Protein AF-A0A527XMI1-F1 (afdb_monomer_lite)

Sequence (77 aa):
KMNCAELNNAVGDTATDISRTAIARGKVASTSVPNWLLGGERVKTVVANRESARIERLQQQQQAIVTARKQRCPSAQ

Radius of gyration: 17.53 Å; chains: 1; bounding box: 41×20×48 Å

pLDDT: mean 92.38, std 7.95, range [46.25, 97.88]

Secondary structure (DSSP, 8-state):
---HHHHHHHHHHHHHHHHHHHHHHHHHHHPPPPTTSTTHHHHHHHHHHHHHHHHHHHHHHHHHHHHHHHHHSPP--

Structure (mmCIF, N/CA/C/O backbone):
data_AF-A0A527XMI1-F1
#
_entry.id   AF-A0A527XMI1-F1
#
loop_
_atom_site.group_PDB
_atom_site.id
_atom_site.type_symbol
_atom_site.label_atom_id
_atom_site.label_alt_id
_atom_site.label_comp_id
_atom_site.label_asym_id
_atom_site.label_entity_id
_atom_site.label_seq_id
_atom_site.pdbx_PDB_ins_code
_atom_site.Cartn_x
_atom_site.Cartn_y
_atom_site.Cartn_z
_atom_site.occupancy
_atom_site.B_iso_or_equiv
_atom_site.auth_seq_id
_atom_site.auth_comp_id
_atom_site.auth_asym_id
_atom_site.auth_atom_id
_atom_site.pdbx_PDB_model_num
ATOM 1 N N . LYS A 1 1 ? -9.324 12.229 20.059 1.00 77.62 1 LYS A N 1
ATOM 2 C CA . LYS A 1 1 ? -9.382 10.741 20.047 1.00 77.62 1 LYS A CA 1
ATOM 3 C C . LYS A 1 1 ? -10.488 10.354 19.075 1.00 77.62 1 LYS A C 1
ATOM 5 O O . LYS A 1 1 ? -11.562 10.903 19.242 1.00 77.62 1 LYS A O 1
ATOM 10 N N . MET A 1 2 ? -10.226 9.471 18.106 1.00 88.88 2 MET A N 1
ATOM 11 C CA . MET A 1 2 ? -11.265 9.023 17.168 1.00 88.88 2 MET A CA 1
ATOM 12 C C . MET A 1 2 ? -12.377 8.247 17.891 1.00 88.88 2 MET A C 1
ATOM 14 O O . MET A 1 2 ? -12.075 7.460 18.800 1.00 88.88 2 MET A O 1
ATOM 18 N N . ASN A 1 3 ? -13.623 8.476 17.483 1.00 92.88 3 ASN A N 1
ATOM 19 C CA . ASN A 1 3 ? -14.806 7.712 17.871 1.00 92.88 3 ASN A CA 1
ATOM 20 C C . ASN A 1 3 ? -14.922 6.413 17.045 1.00 92.88 3 ASN A C 1
ATOM 22 O O . ASN A 1 3 ? -14.118 6.147 16.152 1.00 92.88 3 ASN A O 1
ATOM 26 N N . CYS A 1 4 ? -15.906 5.567 17.350 1.00 93.56 4 CYS A N 1
ATOM 27 C CA . CYS A 1 4 ? -16.021 4.260 16.701 1.00 93.56 4 CYS A CA 1
ATOM 28 C C . CYS A 1 4 ? -16.434 4.296 15.231 1.00 93.56 4 CYS A C 1
ATOM 30 O O . CYS A 1 4 ? -15.962 3.461 14.461 1.00 93.56 4 CYS A O 1
ATOM 32 N N . ALA A 1 5 ? -17.261 5.259 14.825 1.00 92.94 5 ALA A N 1
ATOM 33 C CA . ALA A 1 5 ? -17.595 5.445 13.417 1.00 92.94 5 ALA A CA 1
ATOM 34 C C . ALA A 1 5 ? -16.357 5.900 12.629 1.00 92.94 5 ALA A C 1
ATOM 36 O O . ALA A 1 5 ? -16.050 5.336 11.584 1.00 92.94 5 ALA A O 1
ATOM 37 N N . GLU A 1 6 ? -15.584 6.834 13.186 1.00 94.31 6 GLU A N 1
ATOM 38 C CA . GLU A 1 6 ? -14.313 7.288 12.614 1.00 94.31 6 GLU A CA 1
ATOM 39 C C . GLU A 1 6 ? -13.294 6.148 12.517 1.00 94.31 6 GLU A C 1
ATOM 41 O O . GLU A 1 6 ? -12.645 6.002 11.488 1.00 94.31 6 GLU A O 1
ATOM 46 N N . LEU A 1 7 ? -13.179 5.295 13.543 1.00 93.94 7 LEU A N 1
ATOM 47 C CA . LEU A 1 7 ? -12.301 4.120 13.506 1.00 93.94 7 LEU A CA 1
ATOM 48 C C . LEU A 1 7 ? -12.760 3.083 12.470 1.00 93.94 7 LEU A C 1
ATOM 50 O O . LEU A 1 7 ? -11.914 2.500 11.799 1.00 93.94 7 LEU A O 1
ATOM 54 N N . ASN A 1 8 ? -14.069 2.852 12.314 1.00 92.94 8 ASN A N 1
ATOM 55 C CA . ASN A 1 8 ? -14.607 1.963 11.277 1.00 92.94 8 ASN A CA 1
ATOM 56 C C . ASN A 1 8 ? -14.299 2.493 9.869 1.00 92.94 8 ASN A C 1
ATOM 58 O O . ASN A 1 8 ? -13.808 1.737 9.032 1.00 92.94 8 ASN A O 1
ATOM 62 N N . ASN A 1 9 ? -14.538 3.785 9.629 1.00 95.62 9 ASN A N 1
ATOM 63 C CA . ASN A 1 9 ? -14.242 4.427 8.349 1.00 95.62 9 ASN A CA 1
ATOM 64 C C . ASN A 1 9 ? -12.738 4.395 8.061 1.00 95.62 9 ASN A C 1
ATOM 66 O O . ASN A 1 9 ? -12.332 3.938 7.000 1.00 95.62 9 ASN A O 1
ATOM 70 N N . ALA A 1 10 ? -11.904 4.737 9.048 1.00 95.56 10 ALA A N 1
ATOM 71 C CA . ALA A 1 10 ? -10.451 4.712 8.909 1.00 95.56 10 ALA A CA 1
ATOM 72 C C . ALA A 1 10 ? -9.905 3.314 8.572 1.00 95.56 10 ALA A C 1
ATOM 74 O O . ALA A 1 10 ? -8.921 3.203 7.838 1.00 95.56 10 ALA A O 1
ATOM 75 N N . VAL A 1 11 ? -10.535 2.239 9.073 1.00 94.94 11 VAL A N 1
ATOM 76 C CA . VAL A 1 11 ? -10.207 0.867 8.651 1.00 94.94 11 VAL A CA 1
ATOM 77 C C . VAL A 1 11 ? -10.497 0.673 7.162 1.00 94.94 11 VAL A C 1
ATOM 79 O O . VAL A 1 11 ? -9.639 0.160 6.452 1.00 94.94 11 VAL A O 1
ATOM 82 N N . GLY A 1 12 ? -11.677 1.077 6.689 1.00 94.81 12 GLY A N 1
ATOM 83 C CA . GLY A 1 12 ? -12.064 0.942 5.282 1.00 94.81 12 GLY A CA 1
ATOM 84 C C . GLY A 1 12 ? -11.209 1.788 4.335 1.00 94.81 12 GLY A C 1
ATOM 85 O O . GLY A 1 12 ? -10.750 1.289 3.306 1.00 94.81 12 GLY A O 1
ATOM 86 N N . ASP A 1 13 ? -10.938 3.038 4.707 1.00 97.12 13 ASP A N 1
ATOM 87 C CA . ASP A 1 13 ? -10.120 3.967 3.924 1.00 97.12 13 ASP A CA 1
ATOM 88 C C . ASP A 1 13 ? -8.683 3.451 3.791 1.00 97.12 13 ASP A C 1
ATOM 90 O O . ASP A 1 13 ? -8.152 3.351 2.683 1.00 97.12 13 ASP A O 1
ATOM 94 N N . THR A 1 14 ? -8.080 3.015 4.904 1.00 96.69 14 THR A N 1
ATOM 95 C CA . THR A 1 14 ? -6.715 2.466 4.891 1.00 96.69 14 THR A CA 1
ATOM 96 C C . THR A 1 14 ? -6.646 1.178 4.064 1.00 96.69 14 THR A C 1
ATOM 98 O O . THR A 1 14 ? -5.731 1.016 3.257 1.00 96.69 14 THR A O 1
ATOM 101 N N . ALA A 1 15 ? -7.632 0.283 4.181 1.00 96.00 15 ALA A N 1
ATOM 102 C CA . ALA A 1 15 ? -7.701 -0.938 3.375 1.00 96.00 15 ALA A CA 1
ATOM 103 C C . ALA A 1 15 ? -7.856 -0.641 1.871 1.00 96.00 15 ALA A C 1
ATOM 105 O O . ALA A 1 15 ? -7.252 -1.311 1.021 1.00 96.00 15 ALA A O 1
ATOM 106 N N . THR A 1 16 ? -8.628 0.392 1.534 1.00 97.69 16 THR A N 1
ATOM 107 C CA . THR A 1 16 ? -8.790 0.871 0.158 1.00 97.69 16 THR A CA 1
ATOM 108 C C . THR A 1 16 ? -7.469 1.406 -0.389 1.00 97.69 16 THR A C 1
ATOM 110 O O . THR A 1 16 ? -7.076 1.057 -1.506 1.00 97.69 16 THR A O 1
ATOM 113 N N . ASP A 1 17 ? -6.737 2.191 0.397 1.00 97.06 17 ASP A N 1
ATOM 114 C CA . ASP A 1 17 ? -5.445 2.744 -0.007 1.00 97.06 17 ASP A CA 1
ATOM 115 C C . ASP A 1 17 ? -4.355 1.675 -0.138 1.00 97.06 17 ASP A C 1
ATOM 117 O O . ASP A 1 17 ? -3.566 1.728 -1.088 1.00 97.06 17 ASP A O 1
ATOM 121 N N . ILE A 1 18 ? -4.347 0.655 0.731 1.00 96.81 18 ILE A N 1
ATOM 122 C CA . ILE A 1 18 ? -3.495 -0.535 0.566 1.00 96.81 18 ILE A CA 1
ATOM 123 C C . ILE A 1 18 ? -3.771 -1.173 -0.795 1.00 96.81 18 ILE A C 1
ATOM 125 O O . ILE A 1 18 ? -2.844 -1.405 -1.572 1.00 96.81 18 ILE A O 1
ATOM 129 N N . SER A 1 19 ? -5.044 -1.412 -1.106 1.00 97.44 19 SER A N 1
ATOM 130 C CA . SER A 1 19 ? -5.456 -2.082 -2.342 1.00 97.44 19 SER A CA 1
ATOM 131 C C . SER A 1 19 ? -5.075 -1.272 -3.583 1.00 97.44 19 SER A C 1
ATOM 133 O O . SER A 1 19 ? -4.478 -1.806 -4.518 1.00 97.44 19 SER A O 1
ATOM 135 N N . ARG A 1 20 ? -5.335 0.042 -3.584 1.00 97.88 20 ARG A N 1
ATOM 136 C CA . ARG A 1 20 ? -4.932 0.948 -4.674 1.00 97.88 20 ARG A CA 1
ATOM 137 C C . ARG A 1 20 ? -3.418 0.955 -4.876 1.00 97.88 20 ARG A C 1
ATOM 139 O O . ARG A 1 20 ? -2.956 0.884 -6.014 1.00 97.88 20 ARG A O 1
ATOM 146 N N . THR A 1 21 ? -2.653 0.997 -3.787 1.00 96.88 21 THR A N 1
ATOM 147 C CA . THR A 1 21 ? -1.183 0.990 -3.837 1.00 96.88 21 THR A CA 1
ATOM 148 C C . THR A 1 21 ? -0.655 -0.350 -4.354 1.00 96.88 21 THR A C 1
ATOM 150 O O . THR A 1 21 ? 0.230 -0.376 -5.207 1.00 96.88 21 THR A O 1
ATOM 153 N N . ALA A 1 22 ? -1.242 -1.471 -3.931 1.00 96.38 22 ALA A N 1
ATOM 154 C CA . ALA A 1 22 ? -0.904 -2.800 -4.437 1.00 96.38 22 ALA A CA 1
ATOM 155 C C . ALA A 1 22 ? -1.175 -2.937 -5.944 1.00 96.38 22 ALA A C 1
ATOM 157 O O . ALA A 1 22 ? -0.335 -3.465 -6.676 1.00 96.38 22 ALA A O 1
ATOM 158 N N . ILE A 1 23 ? -2.298 -2.398 -6.428 1.00 97.25 23 ILE A N 1
ATOM 159 C CA . ILE A 1 23 ? -2.614 -2.348 -7.862 1.00 97.25 23 ILE A CA 1
ATOM 160 C C . ILE A 1 23 ? -1.584 -1.495 -8.611 1.00 97.25 23 ILE A C 1
ATOM 162 O O . ILE A 1 23 ? -1.075 -1.924 -9.646 1.00 97.25 23 ILE A O 1
ATOM 166 N N . ALA A 1 24 ? -1.241 -0.309 -8.099 1.00 95.69 24 ALA A N 1
ATOM 167 C CA . ALA A 1 24 ? -0.233 0.557 -8.711 1.00 95.69 24 ALA A CA 1
ATOM 168 C C . ALA A 1 24 ? 1.142 -0.129 -8.781 1.00 95.69 24 ALA A C 1
ATOM 170 O O . ALA A 1 24 ? 1.770 -0.144 -9.839 1.00 95.69 24 ALA A O 1
ATOM 171 N N . ARG A 1 25 ? 1.565 -0.788 -7.697 1.00 96.12 25 ARG A N 1
ATOM 172 C CA . ARG A 1 25 ? 2.782 -1.610 -7.642 1.00 96.12 25 ARG A CA 1
ATOM 173 C C . ARG A 1 25 ? 2.769 -2.715 -8.696 1.00 96.12 25 ARG A C 1
ATOM 175 O O . ARG A 1 25 ? 3.767 -2.915 -9.385 1.00 96.12 25 ARG A O 1
ATOM 182 N N . GLY A 1 26 ? 1.644 -3.418 -8.835 1.00 94.50 26 GLY A N 1
ATOM 183 C CA . GLY A 1 26 ? 1.452 -4.448 -9.857 1.00 94.50 26 GLY A CA 1
ATOM 184 C C . GLY A 1 26 ? 1.593 -3.893 -11.274 1.00 94.50 26 GLY A C 1
ATOM 185 O O . GLY A 1 26 ? 2.333 -4.458 -12.077 1.00 94.50 26 GLY A O 1
ATOM 186 N N . LYS A 1 27 ? 0.973 -2.738 -11.551 1.00 95.81 27 LYS A N 1
ATOM 187 C CA . LYS A 1 27 ? 1.105 -2.039 -12.839 1.00 95.81 27 LYS A CA 1
ATOM 188 C C . LYS A 1 27 ? 2.561 -1.700 -13.143 1.00 95.81 27 LYS A C 1
ATOM 190 O O . LYS A 1 27 ? 3.039 -2.069 -14.209 1.00 95.81 27 LYS A O 1
ATOM 195 N N . VAL A 1 28 ? 3.279 -1.090 -12.195 1.00 93.50 28 VAL A N 1
ATOM 196 C CA . VAL A 1 28 ? 4.706 -0.753 -12.353 1.00 93.50 28 VAL A CA 1
ATOM 197 C C . VAL A 1 28 ? 5.532 -1.993 -12.680 1.00 93.50 28 VAL A C 1
ATOM 199 O O . VAL A 1 28 ? 6.317 -1.959 -13.619 1.00 93.50 28 VAL A O 1
ATOM 202 N N . ALA A 1 29 ? 5.343 -3.094 -11.950 1.00 91.75 29 ALA A N 1
ATOM 203 C CA . ALA A 1 29 ? 6.092 -4.327 -12.185 1.00 91.75 29 ALA A CA 1
ATOM 204 C C . ALA A 1 29 ? 5.801 -4.950 -13.564 1.00 91.75 29 ALA A C 1
ATOM 206 O O . ALA A 1 29 ? 6.710 -5.500 -14.186 1.00 91.75 29 ALA A O 1
ATOM 207 N N . SER A 1 30 ? 4.558 -4.837 -14.047 1.00 92.00 30 SER A N 1
ATOM 208 C CA . SER A 1 30 ? 4.126 -5.368 -15.347 1.00 92.00 30 SER A CA 1
ATOM 209 C C . SER A 1 30 ? 4.534 -4.516 -16.551 1.00 92.00 30 SER A C 1
ATOM 211 O O . SER A 1 30 ? 4.472 -4.994 -17.681 1.00 92.00 30 SER A O 1
ATOM 213 N N . THR A 1 31 ? 4.949 -3.264 -16.337 1.00 92.56 31 THR A N 1
ATOM 214 C CA . THR A 1 31 ? 5.335 -2.36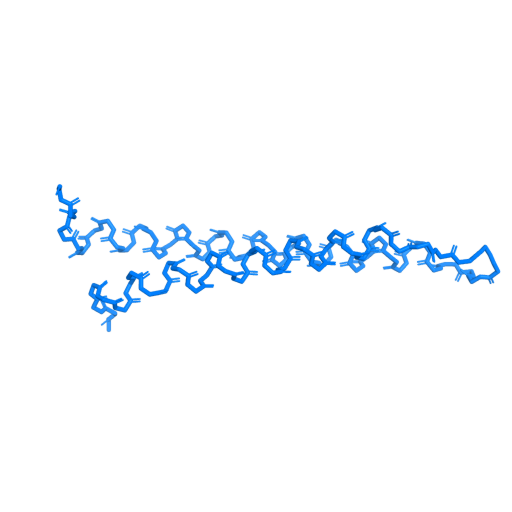7 -17.428 1.00 92.56 31 THR A CA 1
ATOM 215 C C . THR A 1 31 ? 6.550 -2.916 -18.173 1.00 92.56 31 THR A C 1
ATOM 217 O O . THR A 1 31 ? 7.616 -3.129 -17.589 1.00 92.56 31 THR A O 1
ATOM 220 N N . SER A 1 32 ? 6.405 -3.110 -19.484 1.00 91.19 32 SER A N 1
ATOM 221 C CA . SER A 1 32 ? 7.507 -3.472 -20.372 1.00 91.19 32 SER A CA 1
ATOM 222 C C . SER A 1 32 ? 8.402 -2.262 -20.624 1.00 91.19 32 SER A C 1
ATOM 224 O O . SER A 1 32 ? 7.941 -1.239 -21.135 1.00 91.19 32 SER A O 1
ATOM 226 N N . VAL A 1 33 ? 9.684 -2.386 -20.297 1.00 91.44 33 VAL A N 1
ATOM 227 C CA . VAL A 1 33 ? 10.691 -1.358 -20.562 1.00 91.44 33 VAL A CA 1
ATOM 228 C C . VAL A 1 33 ? 11.441 -1.726 -21.846 1.00 91.44 33 VAL A C 1
ATOM 230 O O . VAL A 1 33 ? 11.966 -2.836 -21.926 1.00 91.44 33 VAL A O 1
ATOM 233 N N . PRO A 1 34 ? 11.518 -0.837 -22.852 1.00 91.50 34 PRO A N 1
ATOM 234 C CA . PRO A 1 34 ? 12.296 -1.099 -24.058 1.00 91.50 34 PRO A CA 1
ATOM 235 C C . PRO A 1 34 ? 13.792 -1.279 -23.772 1.00 91.50 34 PRO A C 1
ATOM 237 O O . PRO A 1 34 ? 14.371 -0.549 -22.972 1.00 91.50 34 PRO A O 1
ATOM 240 N N . ASN A 1 35 ? 14.446 -2.181 -24.507 1.00 86.44 35 ASN A N 1
ATOM 241 C CA . ASN A 1 35 ? 15.862 -2.520 -24.295 1.00 86.44 35 ASN A CA 1
ATOM 242 C C . ASN A 1 35 ? 16.840 -1.368 -24.592 1.00 86.44 35 ASN A C 1
ATOM 244 O O . ASN A 1 35 ? 17.953 -1.364 -24.072 1.00 86.44 35 ASN A O 1
ATOM 248 N N . TRP A 1 36 ? 16.444 -0.393 -25.419 1.00 90.31 36 TRP A N 1
ATOM 249 C CA . TRP A 1 36 ? 17.256 0.797 -25.702 1.00 90.31 36 TRP A CA 1
ATOM 250 C C . TRP A 1 36 ? 17.245 1.808 -24.548 1.00 90.31 36 TRP A C 1
ATOM 252 O O . TRP A 1 36 ? 18.119 2.672 -24.477 1.00 90.31 36 TRP A O 1
ATOM 262 N N . LEU A 1 37 ? 16.284 1.702 -23.622 1.00 92.25 37 LEU A N 1
ATOM 263 C CA . LEU A 1 37 ? 16.205 2.561 -22.448 1.00 92.25 37 LEU A CA 1
ATOM 264 C C . LEU A 1 37 ? 17.129 2.015 -21.356 1.00 92.25 37 LEU A C 1
ATOM 266 O O . LEU A 1 37 ? 16.709 1.315 -20.430 1.00 92.25 37 LEU A O 1
ATOM 270 N N . LEU A 1 38 ? 18.415 2.333 -21.489 1.00 88.12 38 LEU A N 1
ATOM 271 C CA . LEU A 1 38 ? 19.461 1.913 -20.562 1.00 88.12 38 LEU A CA 1
ATOM 272 C C . LEU A 1 38 ? 19.069 2.234 -19.112 1.00 88.12 38 LEU A C 1
ATOM 274 O O . LEU A 1 38 ? 18.779 3.373 -18.756 1.00 88.12 38 LEU A O 1
ATOM 278 N N . GLY A 1 39 ? 19.050 1.207 -18.263 1.00 88.62 39 GLY A N 1
ATOM 279 C CA . GLY A 1 39 ? 18.705 1.344 -16.846 1.00 88.62 39 GLY A CA 1
ATOM 280 C C . GLY A 1 39 ? 17.209 1.460 -16.534 1.00 88.62 39 GLY A C 1
ATOM 281 O O . GLY A 1 39 ? 16.857 1.460 -15.354 1.00 88.62 39 GLY A O 1
ATOM 282 N N . GLY A 1 40 ? 16.313 1.481 -17.526 1.00 90.06 40 GLY A N 1
ATOM 283 C CA . GLY A 1 40 ? 14.872 1.588 -17.279 1.00 90.06 40 GLY A CA 1
ATOM 284 C C . GLY A 1 40 ? 14.318 0.433 -16.431 1.00 90.06 40 GLY A C 1
ATOM 285 O O . GLY A 1 40 ? 13.478 0.652 -15.561 1.00 90.06 40 GLY A O 1
ATOM 286 N N . GLU A 1 41 ? 14.868 -0.776 -16.576 1.00 91.31 41 GLU A N 1
ATOM 287 C CA . GLU A 1 41 ? 14.471 -1.933 -15.759 1.00 91.31 41 GLU A CA 1
ATOM 288 C C . GLU A 1 41 ? 14.874 -1.781 -14.278 1.00 91.31 41 GLU A C 1
ATOM 290 O O . GLU A 1 41 ? 14.143 -2.185 -13.366 1.00 91.31 41 GLU A O 1
ATOM 295 N N . ARG A 1 42 ? 16.003 -1.107 -14.010 1.00 92.12 42 ARG A N 1
ATOM 296 C CA . ARG A 1 42 ? 16.410 -0.755 -12.641 1.00 92.12 42 ARG A CA 1
ATOM 297 C C . ARG A 1 42 ? 15.450 0.264 -12.043 1.00 92.12 42 ARG A C 1
ATOM 299 O O . ARG A 1 42 ? 15.028 0.097 -10.903 1.00 92.12 42 ARG A O 1
ATOM 306 N N . VAL A 1 43 ? 15.064 1.283 -12.814 1.00 92.56 43 VAL A N 1
ATOM 307 C CA . VAL A 1 43 ? 14.077 2.281 -12.375 1.00 92.56 43 VAL A CA 1
ATOM 308 C C . VAL A 1 43 ? 12.740 1.612 -12.065 1.00 92.56 43 VAL A C 1
ATOM 310 O O . VAL A 1 43 ? 12.192 1.849 -10.991 1.00 92.56 43 VAL A O 1
ATOM 313 N N . LYS A 1 44 ? 12.256 0.712 -12.933 1.00 93.00 44 LYS A N 1
ATOM 314 C CA . LYS A 1 44 ? 11.038 -0.076 -12.687 1.00 93.00 44 LYS A CA 1
ATOM 315 C C . LYS A 1 44 ? 11.103 -0.803 -11.345 1.00 93.00 44 LYS A C 1
ATOM 317 O O . LYS A 1 44 ? 10.177 -0.710 -10.543 1.00 93.00 44 LYS A O 1
ATOM 322 N N . THR A 1 45 ? 12.226 -1.466 -11.080 1.00 91.81 45 THR A N 1
ATOM 323 C CA . THR A 1 45 ? 12.464 -2.185 -9.823 1.00 91.81 45 THR A CA 1
ATOM 324 C C . THR A 1 45 ? 12.456 -1.245 -8.618 1.00 91.81 45 THR A C 1
ATOM 326 O O . THR A 1 45 ? 11.780 -1.515 -7.628 1.00 91.81 45 THR A O 1
ATOM 329 N N . VAL A 1 46 ? 13.147 -0.105 -8.697 1.00 95.31 46 VAL A N 1
ATOM 330 C CA . VAL A 1 46 ? 13.190 0.888 -7.610 1.00 95.31 46 VAL A CA 1
ATOM 331 C C . VAL A 1 46 ? 11.801 1.454 -7.314 1.00 95.31 46 VAL A C 1
ATOM 333 O O . VAL A 1 46 ? 11.424 1.566 -6.148 1.00 95.31 46 VAL A O 1
ATOM 336 N N . VAL A 1 47 ? 11.013 1.770 -8.345 1.00 94.75 47 VAL A N 1
ATOM 337 C CA . VAL A 1 47 ? 9.639 2.263 -8.170 1.00 94.75 47 VAL A CA 1
ATOM 338 C C . VAL A 1 47 ? 8.752 1.174 -7.563 1.00 94.75 47 VAL A C 1
ATOM 340 O O . VAL A 1 47 ? 8.044 1.441 -6.595 1.00 94.75 47 VAL A O 1
ATOM 343 N N . ALA A 1 48 ? 8.834 -0.069 -8.044 1.00 94.12 48 ALA A N 1
ATOM 344 C CA . ALA A 1 48 ? 8.080 -1.184 -7.469 1.00 94.12 48 ALA A CA 1
ATOM 345 C C . ALA A 1 48 ? 8.440 -1.435 -5.990 1.00 94.12 48 ALA A C 1
ATOM 347 O O . ALA A 1 48 ? 7.556 -1.695 -5.168 1.00 94.12 48 ALA A O 1
ATOM 348 N N . ASN A 1 49 ? 9.719 -1.305 -5.625 1.00 95.19 49 ASN A N 1
ATOM 349 C CA . ASN A 1 49 ? 10.185 -1.421 -4.241 1.00 95.19 49 ASN A CA 1
ATOM 350 C C . ASN A 1 49 ? 9.685 -0.260 -3.374 1.00 95.19 49 ASN A C 1
ATOM 352 O O . ASN A 1 49 ? 9.278 -0.475 -2.233 1.00 95.19 49 ASN A O 1
ATOM 356 N N . ARG A 1 50 ? 9.639 0.960 -3.920 1.00 96.00 50 ARG A N 1
ATOM 357 C CA . ARG A 1 50 ? 9.060 2.122 -3.234 1.00 96.00 50 ARG A CA 1
ATOM 358 C C . ARG A 1 50 ? 7.581 1.913 -2.919 1.00 96.00 50 ARG A C 1
ATOM 360 O O . ARG A 1 50 ? 7.161 2.203 -1.800 1.00 96.00 50 ARG A O 1
ATOM 367 N N . GLU A 1 51 ? 6.805 1.403 -3.873 1.00 95.62 51 GLU A N 1
ATOM 368 C CA . GLU A 1 51 ? 5.393 1.088 -3.628 1.00 95.62 51 GLU A CA 1
ATOM 369 C C . GLU A 1 51 ? 5.235 -0.051 -2.611 1.00 95.62 51 GLU A C 1
ATOM 371 O O . GLU A 1 51 ? 4.349 0.005 -1.764 1.00 95.62 51 GLU A O 1
ATOM 376 N N . SER A 1 52 ? 6.138 -1.036 -2.613 1.00 96.12 52 SER A N 1
ATOM 377 C CA . SER A 1 52 ? 6.145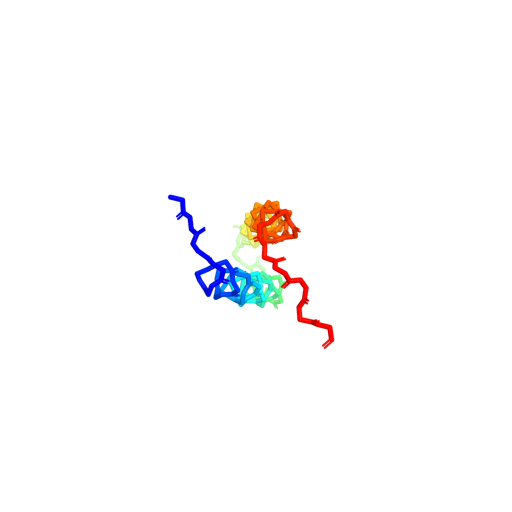 -2.114 -1.609 1.00 96.12 52 SER A CA 1
ATOM 378 C C . SER A 1 52 ? 6.363 -1.563 -0.192 1.00 96.12 52 SER A C 1
ATOM 380 O O . SER A 1 52 ? 5.567 -1.836 0.704 1.00 96.12 52 SER A O 1
ATOM 382 N N . ALA A 1 53 ? 7.337 -0.666 -0.009 1.00 97.56 53 ALA A N 1
ATOM 383 C CA . ALA A 1 53 ? 7.556 0.015 1.271 1.00 97.56 53 ALA A CA 1
ATOM 384 C C . ALA A 1 53 ? 6.356 0.884 1.701 1.00 97.56 53 ALA A C 1
ATOM 386 O O . ALA A 1 53 ? 6.088 1.061 2.891 1.00 97.56 53 ALA A O 1
ATOM 387 N N . ARG A 1 54 ? 5.609 1.451 0.744 1.00 96.75 54 ARG A N 1
ATOM 388 C CA . ARG A 1 54 ? 4.380 2.202 1.038 1.00 96.75 54 ARG A CA 1
ATOM 389 C C . ARG A 1 54 ? 3.261 1.283 1.529 1.00 96.75 54 ARG A C 1
ATOM 391 O O . ARG A 1 54 ? 2.584 1.641 2.490 1.00 96.75 54 ARG A O 1
ATOM 398 N N . ILE A 1 55 ? 3.095 0.113 0.912 1.00 97.12 55 ILE A N 1
ATOM 399 C CA . ILE A 1 55 ? 2.130 -0.910 1.342 1.00 97.12 55 ILE A CA 1
ATOM 400 C C . ILE A 1 55 ? 2.424 -1.351 2.778 1.00 97.12 55 ILE A C 1
ATOM 402 O O . ILE A 1 55 ? 1.512 -1.362 3.598 1.00 97.12 55 ILE A O 1
ATOM 406 N N . GLU A 1 56 ? 3.684 -1.640 3.109 1.00 97.56 56 GLU A N 1
ATOM 407 C CA . GLU A 1 56 ? 4.087 -2.051 4.463 1.00 97.56 56 GLU A CA 1
ATOM 408 C C . GLU A 1 56 ? 3.731 -0.997 5.520 1.00 97.56 56 GLU A C 1
ATOM 410 O O . GLU A 1 56 ? 3.166 -1.320 6.566 1.00 97.56 56 GLU A O 1
ATOM 415 N N . ARG A 1 57 ? 3.983 0.287 5.235 1.00 97.00 57 ARG A N 1
ATOM 416 C CA . ARG A 1 57 ? 3.594 1.388 6.134 1.00 97.00 57 ARG A CA 1
ATOM 417 C C . ARG A 1 57 ? 2.083 1.464 6.333 1.00 97.00 57 ARG A C 1
ATOM 419 O O . ARG A 1 57 ? 1.622 1.626 7.461 1.00 97.00 57 ARG A O 1
ATOM 426 N N . LEU A 1 58 ? 1.309 1.328 5.256 1.00 97.31 58 LEU A N 1
ATOM 427 C CA . LEU A 1 58 ? -0.153 1.325 5.336 1.00 97.31 58 LEU A CA 1
ATOM 428 C C . LEU A 1 58 ? -0.672 0.114 6.123 1.00 97.31 58 LEU A C 1
ATOM 430 O O . LEU A 1 58 ? -1.600 0.254 6.913 1.00 97.31 58 LEU A O 1
ATOM 434 N N . GLN A 1 59 ? -0.052 -1.059 5.982 1.00 96.94 59 GLN A N 1
ATOM 435 C CA . GLN A 1 59 ? -0.389 -2.246 6.774 1.00 96.94 59 GLN A CA 1
ATOM 436 C C . GLN A 1 59 ? -0.102 -2.044 8.267 1.00 96.94 59 GLN A C 1
ATOM 438 O O . GLN A 1 59 ? -0.929 -2.401 9.108 1.00 96.94 59 GLN A O 1
ATOM 443 N N . GLN A 1 60 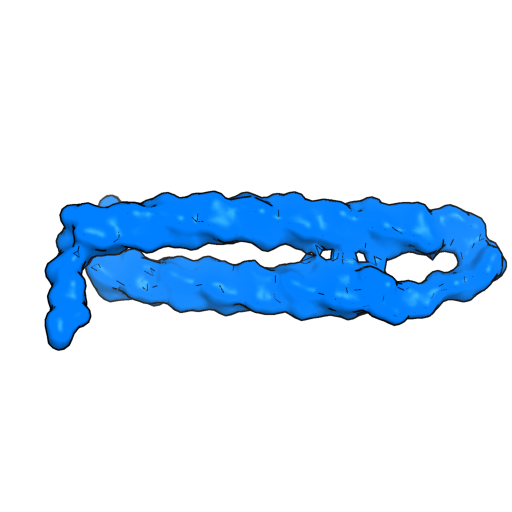? 1.026 -1.423 8.617 1.00 97.19 60 GLN A N 1
ATOM 444 C CA . GLN A 1 60 ? 1.330 -1.065 10.006 1.00 97.19 60 GLN A CA 1
ATOM 445 C C . GLN A 1 60 ? 0.288 -0.090 10.575 1.00 97.19 60 GLN A C 1
ATOM 447 O O . GLN A 1 60 ? -0.209 -0.285 11.687 1.00 97.19 60 GLN A O 1
ATOM 452 N N . GLN A 1 61 ? -0.103 0.922 9.796 1.00 95.75 61 GLN A N 1
ATOM 453 C CA . GLN A 1 61 ? -1.156 1.864 10.177 1.00 95.75 61 GLN A CA 1
ATOM 454 C C . GLN A 1 61 ? -2.509 1.162 10.358 1.00 95.75 61 GLN A C 1
ATOM 456 O O . GLN A 1 61 ? -3.185 1.372 11.366 1.00 95.75 61 GLN A O 1
ATOM 461 N N . GLN A 1 62 ? -2.878 0.280 9.429 1.00 96.25 62 GLN A N 1
ATOM 462 C CA . GLN A 1 62 ? -4.091 -0.530 9.500 1.00 96.25 62 GLN A CA 1
ATOM 463 C C . GLN A 1 62 ? -4.136 -1.345 10.793 1.00 96.25 62 GLN A C 1
ATOM 465 O O . GLN A 1 62 ? -5.163 -1.361 11.474 1.00 96.25 62 GLN A O 1
ATOM 470 N N . GLN A 1 63 ? -3.026 -1.988 11.160 1.00 96.19 63 GLN A N 1
ATOM 471 C CA . GLN A 1 63 ? -2.928 -2.778 12.382 1.00 96.19 63 GLN A CA 1
ATOM 472 C C . GLN A 1 63 ? -3.104 -1.911 13.637 1.00 96.19 63 GLN A C 1
ATOM 474 O O . GLN A 1 63 ? -3.796 -2.318 14.577 1.00 96.19 63 GLN A O 1
ATOM 479 N N . ALA A 1 64 ? -2.539 -0.701 13.650 1.00 95.56 64 ALA A N 1
ATOM 480 C CA . ALA A 1 64 ? -2.715 0.249 14.746 1.00 95.56 64 ALA A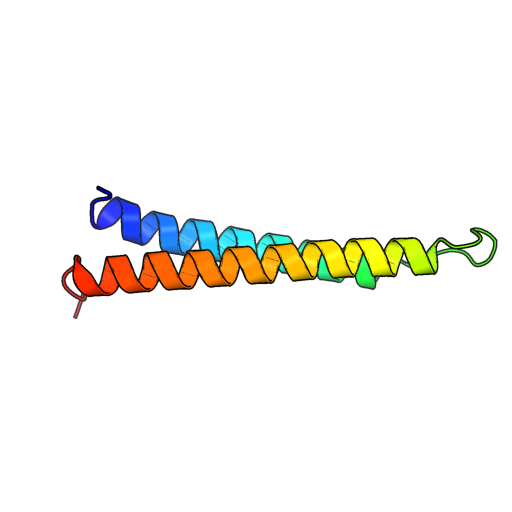 CA 1
ATOM 481 C C . ALA A 1 64 ? -4.181 0.700 14.885 1.00 95.56 64 ALA A C 1
ATOM 483 O O . ALA A 1 64 ? -4.724 0.693 15.992 1.00 95.56 64 ALA A O 1
ATOM 484 N N . ILE A 1 65 ? -4.852 1.014 13.771 1.00 94.50 65 ILE A N 1
ATOM 485 C CA . ILE A 1 65 ? -6.273 1.401 13.756 1.00 94.50 65 ILE A CA 1
ATOM 486 C C . ILE A 1 65 ? -7.152 0.232 14.215 1.00 94.50 65 ILE A C 1
ATOM 488 O O . ILE A 1 65 ? -8.022 0.417 15.063 1.00 94.50 65 ILE A O 1
ATOM 492 N N . VAL A 1 66 ? -6.906 -0.983 13.716 1.00 94.38 66 VA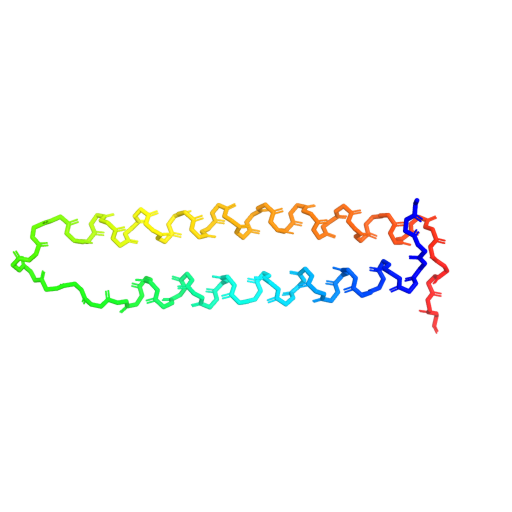L A N 1
ATOM 493 C CA . VAL A 1 66 ? -7.644 -2.192 14.122 1.00 94.38 66 VAL A CA 1
ATOM 494 C C . VAL A 1 66 ? -7.472 -2.456 15.614 1.00 94.38 66 VAL A C 1
ATOM 496 O O . VAL A 1 66 ? -8.446 -2.776 16.292 1.00 94.38 66 VAL A O 1
ATOM 499 N N . THR A 1 67 ? -6.265 -2.284 16.148 1.00 94.56 67 THR A N 1
ATOM 500 C CA . THR A 1 67 ? -5.999 -2.441 17.584 1.00 94.56 67 THR A CA 1
ATOM 501 C C . THR A 1 67 ? -6.747 -1.384 18.400 1.00 94.56 67 THR A C 1
ATOM 503 O O . THR A 1 67 ? -7.440 -1.729 19.356 1.00 94.56 67 THR A O 1
ATOM 506 N N . ALA A 1 68 ? -6.699 -0.113 17.989 1.00 93.06 68 ALA A N 1
ATOM 507 C CA . ALA A 1 68 ? -7.433 0.968 18.647 1.00 93.06 68 ALA A CA 1
ATOM 508 C C . ALA A 1 68 ? -8.956 0.756 18.600 1.00 93.06 68 ALA A C 1
ATOM 510 O O . ALA A 1 68 ? -9.647 1.002 19.589 1.00 93.06 68 ALA A O 1
ATOM 511 N N . ARG A 1 69 ? -9.474 0.259 17.472 1.00 93.31 69 ARG A N 1
ATOM 512 C CA . ARG A 1 69 ? -10.880 -0.119 17.298 1.00 93.31 69 ARG A CA 1
ATOM 513 C C . ARG A 1 69 ? -11.268 -1.249 18.245 1.00 93.31 69 ARG A C 1
ATOM 515 O O . ARG A 1 69 ? -12.247 -1.094 18.963 1.00 93.31 69 ARG A O 1
ATOM 522 N N . LYS A 1 70 ? -10.487 -2.334 18.301 1.00 91.81 70 LYS A N 1
ATOM 523 C CA . LYS A 1 70 ? -10.726 -3.472 19.212 1.00 91.81 70 LYS A CA 1
ATOM 524 C C . LYS A 1 70 ? -10.754 -3.056 20.684 1.00 91.81 70 LYS A C 1
ATOM 526 O O . LYS A 1 70 ? -11.509 -3.627 21.455 1.00 91.81 70 LYS A O 1
ATOM 531 N N . GLN A 1 71 ? -9.939 -2.074 21.072 1.00 91.31 71 GLN A N 1
ATOM 532 C CA . GLN A 1 71 ? -9.881 -1.586 22.453 1.00 91.31 71 GLN A CA 1
ATOM 533 C C . GLN A 1 71 ? -11.046 -0.669 22.839 1.00 91.31 71 GLN A C 1
ATOM 535 O O . GLN A 1 71 ? -11.358 -0.557 24.020 1.00 91.31 71 GLN A O 1
ATOM 540 N N . ARG A 1 72 ? -11.635 0.055 21.881 1.00 89.25 72 ARG A N 1
ATOM 541 C CA . ARG A 1 72 ? -12.582 1.147 22.174 1.00 89.25 72 ARG A CA 1
ATOM 542 C C . ARG A 1 72 ? -14.008 0.867 21.754 1.00 89.25 72 ARG A C 1
ATOM 544 O O . ARG A 1 72 ? -14.921 1.443 22.334 1.00 89.25 72 ARG A O 1
ATOM 551 N N . CYS A 1 73 ? -14.190 0.065 20.718 1.00 90.25 73 CYS A N 1
ATOM 552 C CA . CYS A 1 73 ? -15.489 -0.139 20.115 1.00 90.25 73 CYS A CA 1
ATOM 553 C C . CYS A 1 73 ? -16.056 -1.478 20.555 1.00 90.25 73 CYS A C 1
ATOM 555 O O . CYS A 1 73 ? -15.336 -2.475 20.480 1.00 90.25 73 CYS A O 1
ATOM 557 N N . PRO A 1 74 ? -17.331 -1.523 20.973 1.00 80.38 74 PRO A N 1
ATOM 558 C CA . PRO A 1 74 ? -18.001 -2.795 21.159 1.00 80.38 74 PRO A CA 1
ATOM 559 C C . PRO A 1 74 ? -17.959 -3.537 19.822 1.00 80.38 74 PRO A C 1
ATOM 561 O O . PRO A 1 74 ? -18.266 -2.966 18.770 1.00 80.38 74 PRO A O 1
ATOM 564 N N . SER A 1 75 ? -17.505 -4.788 19.844 1.00 67.00 75 SER A N 1
ATOM 565 C 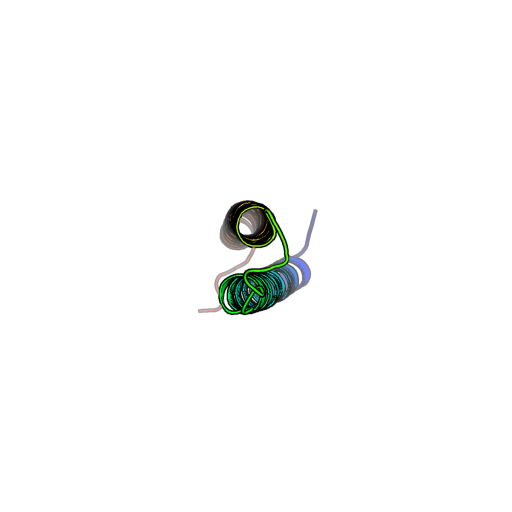CA . SER A 1 75 ? -17.646 -5.684 18.702 1.00 67.00 75 SER A CA 1
ATOM 566 C C . SER A 1 75 ? -19.123 -5.720 18.331 1.00 67.00 75 SER A C 1
ATOM 568 O O . SER A 1 75 ? -19.949 -6.060 19.173 1.00 67.00 75 SER A O 1
ATOM 570 N N . ALA A 1 76 ? -19.450 -5.334 17.095 1.00 61.03 76 ALA A N 1
ATOM 571 C CA . ALA A 1 76 ? -20.735 -5.698 16.520 1.00 61.03 76 ALA A CA 1
ATOM 572 C C . ALA A 1 76 ? -20.759 -7.230 16.517 1.00 61.03 76 ALA A C 1
ATOM 574 O O . ALA A 1 76 ? -19.934 -7.850 15.841 1.00 61.03 76 ALA A O 1
ATOM 575 N N . GLN A 1 77 ? -21.569 -7.783 17.413 1.00 46.25 77 GLN A N 1
ATOM 576 C CA . GLN A 1 77 ? -21.766 -9.211 17.596 1.00 46.25 77 GLN A CA 1
ATOM 577 C C . GLN A 1 77 ? -22.707 -9.735 16.519 1.00 46.25 77 GLN A C 1
ATOM 579 O O . GLN A 1 77 ? -23.631 -8.976 16.143 1.00 46.25 77 GLN A O 1
#

Foldseek 3Di:
DDDLVRLVVLLVVLVVVLVVLVVVLVVLLPDDDDPVPPCVVVVSVVVSVVSVVVSVVSVVVSVVSVVVNVVHPDPPD